Protein AF-A0A355W6S9-F1 (afdb_monomer_lite)

Structure (mmCIF, N/CA/C/O backbone):
data_AF-A0A355W6S9-F1
#
_entry.id   AF-A0A355W6S9-F1
#
loop_
_atom_site.group_PDB
_atom_site.id
_atom_site.type_symbol
_atom_site.label_atom_id
_atom_site.label_alt_id
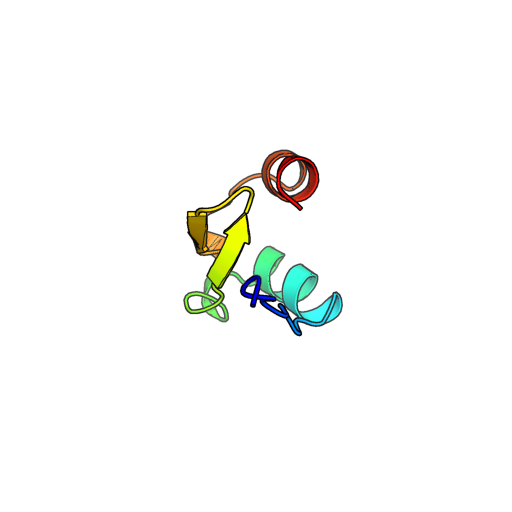_atom_site.label_comp_id
_atom_site.label_asym_id
_atom_site.label_entity_id
_atom_site.label_seq_id
_atom_site.pdbx_PDB_ins_code
_atom_site.Cartn_x
_atom_site.Cartn_y
_atom_site.Cartn_z
_atom_site.occupancy
_atom_site.B_iso_or_equiv
_atom_site.auth_seq_id
_atom_site.auth_comp_id
_atom_site.auth_asym_id
_atom_site.auth_atom_id
_atom_site.pdbx_PDB_model_num
ATOM 1 N N . ILE A 1 1 ? 15.727 -10.037 -19.054 1.00 48.28 1 ILE A N 1
ATOM 2 C CA . ILE A 1 1 ? 14.322 -10.254 -18.634 1.00 48.28 1 ILE A CA 1
ATOM 3 C C . ILE A 1 1 ? 14.017 -9.154 -17.629 1.00 48.28 1 ILE A C 1
ATOM 5 O O . ILE A 1 1 ? 14.628 -9.149 -16.569 1.00 48.28 1 ILE A O 1
ATOM 9 N N . ASN A 1 2 ? 13.221 -8.154 -18.020 1.00 58.19 2 ASN A N 1
ATOM 10 C CA . ASN A 1 2 ? 12.838 -7.048 -17.139 1.00 58.19 2 ASN A CA 1
ATOM 11 C C . ASN A 1 2 ? 11.852 -7.587 -16.096 1.00 58.19 2 ASN A C 1
ATOM 13 O O . ASN A 1 2 ? 10.858 -8.211 -16.456 1.00 58.19 2 ASN A O 1
ATOM 17 N N . HIS A 1 3 ? 12.182 -7.417 -14.820 1.00 61.53 3 HIS A N 1
ATOM 18 C CA . HIS A 1 3 ? 11.408 -7.890 -13.677 1.00 61.53 3 HIS A CA 1
ATOM 19 C C . HIS A 1 3 ? 10.040 -7.192 -13.656 1.00 61.53 3 HIS A C 1
ATOM 21 O O . HIS A 1 3 ? 9.946 -6.017 -13.311 1.00 61.53 3 HIS A O 1
ATOM 27 N N . VAL A 1 4 ? 8.989 -7.900 -14.072 1.00 63.97 4 VAL A N 1
ATOM 28 C CA . VAL A 1 4 ? 7.603 -7.441 -13.930 1.00 63.97 4 VAL A CA 1
ATOM 29 C C . VAL A 1 4 ? 7.122 -7.829 -12.540 1.00 63.97 4 VAL A C 1
ATOM 31 O O . VAL A 1 4 ? 7.250 -8.983 -12.137 1.00 63.97 4 VAL A O 1
ATOM 34 N N . GLN A 1 5 ? 6.581 -6.856 -11.817 1.00 53.38 5 GLN A N 1
ATOM 35 C CA . GLN A 1 5 ? 5.986 -7.062 -10.504 1.00 53.38 5 GLN A CA 1
ATOM 36 C C . GLN A 1 5 ? 4.510 -6.735 -10.586 1.00 53.38 5 GLN A C 1
ATOM 38 O O . GLN A 1 5 ? 4.133 -5.628 -10.962 1.00 53.38 5 GLN A O 1
ATOM 43 N N . PHE A 1 6 ? 3.695 -7.728 -10.263 1.00 61.50 6 PHE A N 1
ATOM 44 C CA . PHE A 1 6 ? 2.251 -7.606 -10.240 1.00 61.50 6 PHE A CA 1
ATOM 45 C C . PHE A 1 6 ? 1.826 -7.302 -8.808 1.00 61.50 6 PHE A C 1
ATOM 47 O O . PHE A 1 6 ? 2.048 -8.117 -7.915 1.00 61.50 6 PHE A O 1
ATOM 54 N N . ASN A 1 7 ? 1.209 -6.144 -8.595 1.00 61.56 7 ASN A N 1
ATOM 55 C CA . ASN A 1 7 ? 0.448 -5.888 -7.380 1.00 61.56 7 ASN A CA 1
ATOM 56 C C . ASN A 1 7 ? -0.990 -6.354 -7.658 1.00 61.56 7 ASN A C 1
ATOM 58 O O . ASN A 1 7 ? -1.743 -5.655 -8.328 1.00 61.56 7 ASN A O 1
ATOM 62 N N . MET A 1 8 ? -1.350 -7.564 -7.221 1.00 65.06 8 MET A N 1
ATOM 63 C CA . MET A 1 8 ? -2.749 -8.010 -7.188 1.00 65.06 8 MET A CA 1
ATOM 64 C C . MET A 1 8 ? -3.335 -7.583 -5.849 1.00 65.06 8 MET A C 1
ATOM 66 O O . MET A 1 8 ? -3.235 -8.307 -4.862 1.00 65.06 8 MET A O 1
ATOM 70 N N . VAL A 1 9 ? -3.891 -6.378 -5.810 1.00 74.56 9 VAL A N 1
ATOM 71 C CA . VAL A 1 9 ? -4.650 -5.893 -4.663 1.00 74.56 9 VAL A CA 1
ATOM 72 C C . VAL A 1 9 ? -5.967 -5.331 -5.178 1.00 74.56 9 VAL A C 1
ATOM 74 O O . VAL A 1 9 ? -5.984 -4.578 -6.152 1.00 74.56 9 VAL A O 1
ATOM 77 N N . ASP A 1 10 ? -7.071 -5.740 -4.564 1.00 80.25 10 ASP A N 1
ATOM 78 C CA . ASP A 1 10 ? -8.387 -5.234 -4.935 1.00 80.25 10 ASP A CA 1
ATOM 79 C C . ASP A 1 10 ? -8.567 -3.791 -4.456 1.00 80.25 10 ASP A C 1
ATOM 81 O O . ASP A 1 10 ? -8.097 -3.408 -3.381 1.00 80.25 10 ASP A O 1
ATOM 85 N N . ASN A 1 11 ? -9.303 -2.992 -5.232 1.00 80.38 11 ASN A N 1
ATOM 86 C CA . ASN A 1 11 ? -9.655 -1.624 -4.840 1.00 80.38 11 ASN A CA 1
ATOM 87 C C . ASN A 1 11 ? -10.418 -1.590 -3.509 1.00 80.38 11 ASN A C 1
ATOM 89 O O . ASN A 1 11 ? -10.195 -0.692 -2.700 1.00 80.38 11 ASN A O 1
ATOM 93 N N . ASP A 1 12 ? -11.271 -2.585 -3.253 1.00 83.75 12 ASP A N 1
ATOM 94 C CA . ASP A 1 12 ? -11.983 -2.711 -1.979 1.00 83.75 12 ASP A CA 1
ATOM 95 C C . ASP A 1 12 ? -11.018 -2.906 -0.805 1.00 83.75 12 ASP A C 1
ATOM 97 O O . ASP A 1 12 ? -11.219 -2.321 0.257 1.00 83.75 12 ASP A O 1
ATOM 101 N N . THR A 1 13 ? -9.928 -3.650 -1.009 1.00 83.62 13 THR A N 1
ATOM 102 C CA . THR A 1 13 ? -8.867 -3.840 -0.010 1.00 83.62 13 THR A CA 1
ATOM 103 C C . THR A 1 13 ? -8.123 -2.537 0.262 1.00 83.62 13 THR A C 1
ATOM 105 O O . THR A 1 13 ? -7.853 -2.221 1.418 1.00 83.62 13 THR A O 1
ATOM 108 N N . LEU A 1 14 ? -7.833 -1.740 -0.771 1.00 81.75 14 LEU A N 1
ATOM 109 C CA . LEU A 1 14 ? -7.216 -0.420 -0.597 1.00 81.75 14 LEU A CA 1
ATOM 110 C C . LEU A 1 14 ? -8.141 0.531 0.175 1.00 81.75 14 LEU A C 1
ATOM 112 O O . LEU A 1 14 ? -7.706 1.194 1.114 1.00 81.75 14 LEU A O 1
ATOM 116 N N . LEU A 1 15 ? -9.429 0.558 -0.171 1.00 83.31 15 LEU A N 1
ATOM 117 C CA . LEU A 1 15 ? -10.436 1.373 0.513 1.00 83.31 15 LEU A CA 1
ATOM 118 C C . LEU A 1 15 ? -10.667 0.921 1.961 1.00 83.31 15 LEU A C 1
ATOM 120 O O . LEU A 1 15 ? -10.847 1.755 2.848 1.00 83.31 15 LEU A O 1
ATOM 124 N N . ALA A 1 16 ? -10.656 -0.387 2.222 1.00 85.06 16 ALA A N 1
ATOM 125 C CA . ALA A 1 16 ? -10.747 -0.935 3.569 1.00 85.06 16 ALA A CA 1
ATOM 126 C C . ALA A 1 16 ? -9.495 -0.604 4.393 1.00 85.06 16 ALA A C 1
ATOM 128 O O . ALA A 1 16 ? -9.624 -0.189 5.540 1.00 85.06 16 ALA A O 1
ATOM 129 N N . ALA A 1 17 ? -8.303 -0.678 3.797 1.00 84.44 17 ALA A N 1
ATOM 130 C CA . ALA A 1 17 ? -7.048 -0.310 4.450 1.00 84.44 17 ALA A CA 1
ATOM 131 C C . ALA A 1 17 ? -6.940 1.18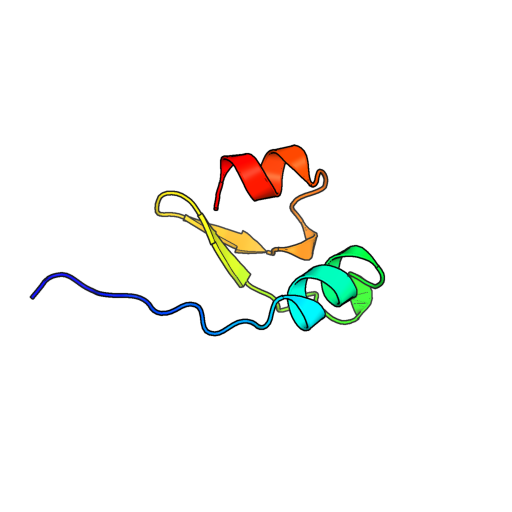9 4.770 1.00 84.44 17 ALA A C 1
ATOM 133 O O . ALA A 1 17 ? -6.289 1.554 5.746 1.00 84.44 17 ALA A O 1
ATOM 134 N N . GLN A 1 18 ? -7.600 2.058 3.996 1.00 80.00 18 GLN A N 1
ATOM 135 C CA . GLN A 1 18 ? -7.736 3.477 4.344 1.00 80.00 18 GLN A CA 1
ATOM 136 C C . GLN A 1 18 ? -8.668 3.699 5.547 1.00 80.00 18 GLN A C 1
ATOM 138 O O . GLN A 1 18 ? -8.423 4.593 6.354 1.00 80.00 18 GLN A O 1
ATOM 143 N N . LYS A 1 19 ? -9.739 2.902 5.671 1.00 84.38 19 LYS A N 1
ATOM 144 C CA . LYS A 1 19 ? -10.731 3.022 6.756 1.00 84.38 19 LYS A CA 1
ATOM 145 C C . LYS A 1 19 ? -10.269 2.379 8.062 1.00 84.38 19 LYS A C 1
ATOM 147 O O . LYS A 1 19 ? -10.516 2.939 9.124 1.00 84.38 19 LYS A O 1
ATOM 152 N N . GLU A 1 20 ? -9.618 1.222 7.977 1.00 85.88 20 GLU A N 1
ATOM 153 C CA . GLU A 1 20 ? -9.180 0.404 9.113 1.00 85.88 20 GLU A CA 1
ATOM 154 C C . GLU A 1 20 ? -7.697 0.016 8.972 1.00 85.88 20 GLU A C 1
ATOM 156 O O . GLU A 1 20 ? -7.371 -1.161 8.808 1.00 85.88 20 GLU A O 1
ATOM 161 N N . PRO A 1 21 ? -6.761 0.978 9.026 1.00 80.44 21 PRO A N 1
ATOM 162 C CA . PRO A 1 21 ? -5.339 0.721 8.783 1.00 80.44 21 PRO A CA 1
ATOM 163 C C . PRO A 1 21 ? -4.717 -0.306 9.744 1.00 80.44 21 PRO A C 1
ATOM 165 O O . PRO A 1 21 ? -3.738 -0.962 9.389 1.00 80.44 21 PRO A O 1
ATOM 168 N N . GLU A 1 22 ? -5.295 -0.498 10.931 1.00 83.44 22 GLU A N 1
ATOM 169 C CA . GLU A 1 22 ? -4.882 -1.530 11.889 1.00 83.44 22 GLU A CA 1
ATOM 170 C C . GLU A 1 22 ? -5.004 -2.969 11.369 1.00 83.44 22 GLU A C 1
ATOM 172 O O . GLU A 1 22 ? -4.163 -3.814 11.675 1.00 83.44 22 GLU A O 1
ATOM 177 N N . ASN A 1 23 ? -5.999 -3.243 10.523 1.00 84.88 23 ASN A N 1
ATOM 178 C CA . ASN A 1 23 ? -6.226 -4.573 9.956 1.00 84.88 23 ASN A CA 1
ATOM 179 C C . ASN A 1 23 ? -5.324 -4.858 8.745 1.00 84.88 23 ASN A C 1
ATOM 181 O O . ASN A 1 23 ? -5.242 -5.994 8.288 1.00 84.88 23 ASN A O 1
ATOM 185 N N . TYR A 1 24 ? -4.633 -3.835 8.230 1.00 84.75 24 TYR A N 1
ATOM 186 C CA . TYR A 1 24 ? -3.849 -3.900 6.995 1.00 84.75 24 TYR A CA 1
ATOM 187 C C . TYR A 1 24 ? -2.407 -3.415 7.199 1.00 84.75 24 TYR A C 1
ATOM 189 O O . TYR A 1 24 ? -1.762 -2.926 6.271 1.00 84.75 24 TYR A O 1
ATOM 197 N N . HIS A 1 25 ? -1.858 -3.559 8.411 1.00 77.12 25 HIS A N 1
ATOM 198 C CA . HIS A 1 25 ? -0.473 -3.176 8.715 1.00 77.12 25 HIS A CA 1
ATOM 199 C C . HIS A 1 25 ? 0.568 -3.874 7.826 1.00 77.12 25 HIS A C 1
ATOM 201 O O . HIS A 1 25 ? 1.618 -3.301 7.548 1.00 77.12 25 HIS A O 1
ATOM 207 N N . GLU A 1 26 ? 0.284 -5.081 7.341 1.00 80.75 26 GLU A N 1
ATOM 208 C CA . GLU A 1 26 ? 1.163 -5.838 6.442 1.00 80.75 26 GLU A CA 1
ATOM 209 C C . GLU A 1 26 ? 1.029 -5.457 4.959 1.00 80.75 26 GLU A C 1
ATOM 211 O O . GLU A 1 26 ? 1.826 -5.914 4.137 1.00 80.75 26 GLU A O 1
ATOM 216 N N . LEU A 1 27 ? 0.063 -4.599 4.611 1.00 82.94 27 LEU A N 1
ATOM 217 C CA . LEU A 1 27 ? -0.187 -4.200 3.234 1.00 82.94 27 LEU A CA 1
ATOM 218 C C . LEU A 1 27 ? 0.964 -3.333 2.719 1.00 82.94 27 LEU A C 1
ATOM 220 O O . LEU A 1 27 ? 1.086 -2.155 3.061 1.00 82.94 27 LEU A O 1
ATOM 224 N N . GLN A 1 28 ? 1.813 -3.928 1.888 1.00 79.69 28 GLN A N 1
ATOM 225 C CA . GLN A 1 28 ? 2.924 -3.252 1.231 1.00 79.69 28 GLN A CA 1
ATOM 226 C C . GLN A 1 28 ? 2.595 -2.990 -0.229 1.00 79.69 28 GLN A C 1
ATOM 228 O O . GLN A 1 28 ? 2.122 -3.866 -0.951 1.00 79.69 28 GLN A O 1
ATOM 233 N N . VAL A 1 29 ? 2.898 -1.778 -0.667 1.00 78.06 29 VAL A N 1
ATOM 234 C CA . VAL A 1 29 ? 2.714 -1.330 -2.042 1.00 78.06 29 VAL A CA 1
ATOM 235 C C . VAL A 1 29 ? 4.051 -0.884 -2.610 1.00 78.06 29 VAL A C 1
ATOM 237 O O . VAL A 1 29 ? 4.924 -0.390 -1.892 1.00 78.06 29 VAL A O 1
ATOM 240 N N . ARG A 1 30 ? 4.232 -1.092 -3.915 1.00 76.50 30 ARG A N 1
ATOM 241 C CA . ARG A 1 30 ? 5.391 -0.575 -4.645 1.00 76.50 30 ARG A CA 1
ATOM 242 C C . ARG A 1 30 ? 5.039 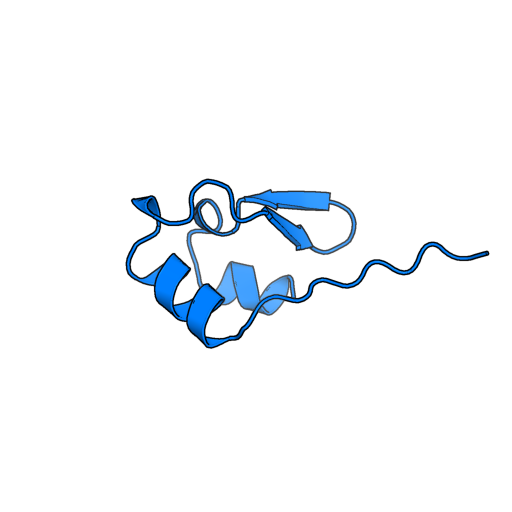0.731 -5.320 1.00 76.50 30 ARG A C 1
ATOM 244 O O . ARG A 1 30 ? 4.159 0.757 -6.170 1.00 76.50 30 ARG A O 1
ATOM 251 N N . VAL A 1 31 ? 5.813 1.750 -4.989 1.00 73.94 31 VAL A N 1
ATOM 252 C CA . VAL A 1 31 ? 5.669 3.117 -5.466 1.00 73.94 31 VAL A CA 1
ATOM 253 C C . VAL A 1 31 ? 6.998 3.548 -6.065 1.00 73.94 31 VAL A C 1
ATOM 255 O O . VAL A 1 31 ? 8.017 3.471 -5.387 1.00 73.94 31 VAL A O 1
ATOM 258 N N . ALA A 1 32 ? 7.011 3.981 -7.328 1.00 69.12 32 ALA A N 1
ATOM 259 C CA . ALA A 1 32 ? 8.165 4.622 -7.979 1.00 69.12 32 ALA A CA 1
ATOM 260 C C . ALA A 1 32 ? 9.551 3.959 -7.732 1.00 69.1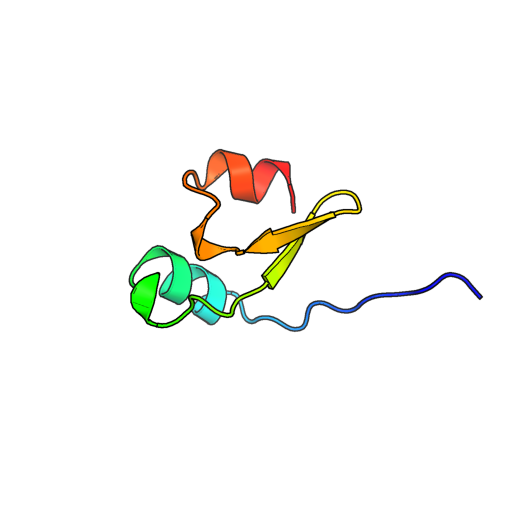2 32 ALA A C 1
ATOM 262 O O . ALA A 1 32 ? 10.584 4.626 -7.732 1.00 69.12 32 ALA A O 1
ATOM 263 N N . GLY A 1 33 ? 9.592 2.635 -7.524 1.00 72.75 33 GLY A N 1
ATOM 264 C CA . GLY A 1 33 ? 10.819 1.867 -7.274 1.00 72.75 33 GLY A CA 1
ATOM 265 C C . GLY A 1 33 ? 11.125 1.507 -5.811 1.00 72.75 33 GLY A C 1
ATOM 266 O O . GLY A 1 33 ? 12.015 0.683 -5.597 1.00 72.75 33 GLY A O 1
ATOM 267 N N . TYR A 1 34 ? 10.380 2.018 -4.825 1.00 73.69 34 TYR A N 1
ATOM 268 C CA . TYR A 1 34 ? 10.501 1.650 -3.407 1.00 73.69 34 TYR A CA 1
ATOM 269 C C . TYR A 1 34 ? 9.245 0.933 -2.880 1.00 73.69 34 TYR A C 1
ATOM 271 O O . TYR A 1 34 ? 8.142 1.110 -3.393 1.00 73.69 34 TYR A O 1
ATOM 279 N N . SER A 1 35 ? 9.428 0.066 -1.880 1.00 75.69 35 SER A N 1
ATOM 280 C CA . SER A 1 35 ? 8.325 -0.596 -1.171 1.00 75.69 35 SER A CA 1
ATOM 281 C C . SER A 1 35 ? 7.982 0.209 0.078 1.00 75.69 35 SER A C 1
ATOM 283 O O . SER A 1 35 ? 8.877 0.517 0.865 1.00 75.69 35 SER A O 1
ATOM 285 N N . ALA A 1 36 ? 6.707 0.531 0.268 1.00 80.31 36 ALA A N 1
ATOM 286 C CA . ALA A 1 36 ? 6.208 1.231 1.446 1.00 80.31 36 ALA A CA 1
ATOM 287 C C . ALA A 1 36 ? 4.959 0.535 1.995 1.00 80.31 36 ALA A C 1
ATOM 289 O O . ALA A 1 36 ? 4.223 -0.121 1.257 1.00 80.31 36 ALA A O 1
ATOM 290 N N . HIS A 1 37 ? 4.708 0.685 3.296 1.00 81.31 37 HIS A N 1
ATOM 291 C CA . HIS A 1 37 ? 3.447 0.245 3.886 1.00 81.31 37 HIS A CA 1
ATOM 292 C C . HIS A 1 37 ? 2.334 1.188 3.441 1.00 81.31 37 HIS A C 1
ATOM 294 O O . HIS A 1 37 ? 2.416 2.396 3.668 1.00 81.31 37 HIS A O 1
ATOM 300 N N . PHE A 1 38 ? 1.283 0.639 2.846 1.00 78.69 38 PHE A N 1
ATOM 301 C CA . PHE A 1 38 ? 0.140 1.407 2.365 1.00 78.69 38 PHE A CA 1
ATOM 302 C C . PHE A 1 38 ? -0.500 2.222 3.492 1.00 78.69 38 PHE A C 1
ATOM 304 O O . PHE A 1 38 ? -0.778 3.402 3.332 1.00 78.69 38 PHE A O 1
ATOM 311 N N . THR A 1 39 ? -0.614 1.625 4.678 1.00 76.69 39 THR A N 1
ATOM 312 C CA . THR A 1 39 ? -1.175 2.258 5.882 1.00 76.69 39 THR A CA 1
ATOM 313 C C . THR A 1 39 ? -0.288 3.352 6.487 1.00 76.69 39 THR A C 1
ATOM 315 O O . THR A 1 39 ? -0.738 4.094 7.357 1.00 76.69 39 THR A O 1
ATOM 318 N N . SER A 1 40 ? 0.967 3.483 6.035 1.00 73.00 40 SER A N 1
ATOM 319 C CA . SER A 1 40 ? 1.869 4.575 6.431 1.00 73.00 40 SER A CA 1
ATOM 320 C C . SER A 1 40 ? 1.742 5.820 5.546 1.00 73.00 40 SER A C 1
ATOM 322 O O . SER A 1 40 ? 2.157 6.904 5.959 1.00 73.00 40 SER A O 1
ATOM 324 N N . LEU A 1 41 ? 1.138 5.683 4.359 1.00 71.56 41 LEU A N 1
ATOM 325 C CA . LEU A 1 41 ? 0.842 6.794 3.461 1.00 71.56 41 LEU A CA 1
ATOM 326 C C . LEU A 1 41 ? -0.409 7.507 3.988 1.00 71.56 41 LEU A C 1
ATOM 328 O O . LEU A 1 41 ? -1.518 6.986 3.927 1.00 71.56 41 LEU A O 1
ATOM 332 N N . ARG A 1 42 ? -0.219 8.684 4.592 1.00 60.41 42 ARG A N 1
ATOM 333 C CA . ARG A 1 42 ? -1.269 9.377 5.360 1.00 60.41 42 ARG A CA 1
ATOM 334 C C . ARG A 1 42 ? -2.292 10.133 4.515 1.00 60.41 42 ARG A C 1
ATOM 336 O O . ARG A 1 42 ? -3.340 10.476 5.050 1.00 60.41 42 ARG A O 1
ATOM 343 N N . ASN A 1 43 ? -2.000 10.405 3.244 1.00 63.44 43 ASN A N 1
ATOM 344 C CA . ASN A 1 43 ? -2.868 11.199 2.381 1.00 63.44 43 ASN A CA 1
ATOM 345 C C . ASN A 1 43 ? -3.184 10.445 1.086 1.00 63.44 43 ASN A C 1
ATOM 347 O O . ASN A 1 43 ? -2.284 9.933 0.423 1.00 63.44 43 ASN A O 1
ATOM 351 N N . GLU A 1 44 ? -4.461 10.442 0.706 1.00 62.56 44 GLU A N 1
ATOM 352 C CA . GLU A 1 44 ? -4.951 9.915 -0.574 1.00 62.56 44 GLU A CA 1
ATOM 353 C C . GLU A 1 44 ? -4.247 10.579 -1.770 1.00 62.56 44 GLU A C 1
ATOM 355 O O . GLU A 1 44 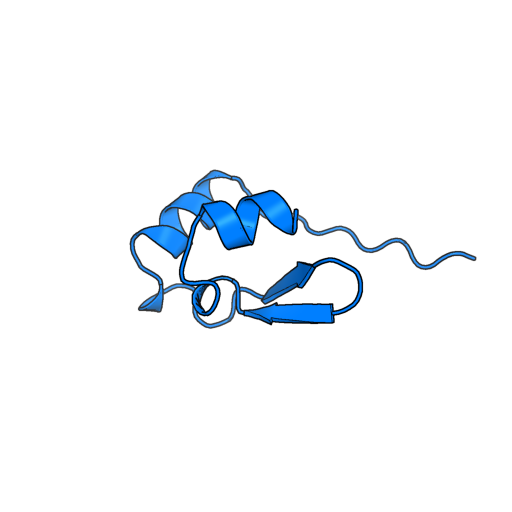? -3.928 9.911 -2.749 1.00 62.56 44 GLU A O 1
ATOM 360 N N . ASP A 1 45 ? -3.903 11.866 -1.658 1.00 59.78 45 ASP A N 1
ATOM 361 C CA . ASP A 1 45 ? -3.106 12.581 -2.663 1.00 59.78 45 ASP A CA 1
ATOM 362 C C . ASP A 1 45 ? -1.669 12.047 -2.770 1.00 59.78 45 ASP A C 1
ATOM 364 O O . ASP A 1 45 ? -1.102 11.994 -3.860 1.00 59.78 45 ASP A O 1
ATOM 368 N N . GLU A 1 46 ? -1.072 11.618 -1.653 1.00 61.03 46 GLU A N 1
ATOM 369 C CA . GLU A 1 46 ? 0.254 10.990 -1.651 1.00 61.03 46 GLU A CA 1
ATOM 370 C C . GLU A 1 46 ? 0.191 9.578 -2.224 1.00 61.03 46 GLU A C 1
ATOM 372 O O . GLU A 1 46 ? 1.128 9.154 -2.873 1.00 61.03 46 GLU A O 1
ATOM 377 N N . ILE A 1 47 ? -0.918 8.870 -2.028 1.00 64.31 47 ILE A N 1
ATOM 378 C CA . ILE A 1 47 ? -1.200 7.569 -2.638 1.00 64.31 47 ILE A CA 1
ATOM 379 C C . ILE A 1 47 ? -1.349 7.755 -4.157 1.00 64.31 47 ILE A C 1
ATOM 381 O O . ILE A 1 47 ? -0.556 7.216 -4.918 1.00 64.31 47 ILE A O 1
ATOM 385 N N . ASN A 1 48 ? -2.285 8.581 -4.621 1.00 61.22 48 ASN A N 1
ATOM 386 C CA . ASN A 1 48 ? -2.597 8.739 -6.048 1.00 61.22 48 ASN A CA 1
ATOM 387 C C . ASN A 1 48 ? -1.486 9.409 -6.872 1.00 61.22 48 ASN A C 1
ATOM 389 O O . ASN A 1 48 ? -1.422 9.218 -8.079 1.00 61.22 48 ASN A O 1
ATOM 393 N N . SER A 1 49 ? -0.605 10.190 -6.244 1.00 59.19 49 SER A N 1
ATOM 394 C CA . SER A 1 49 ? 0.606 10.724 -6.891 1.00 59.19 49 SER A CA 1
ATOM 395 C C . SER A 1 49 ? 1.682 9.647 -7.122 1.00 59.19 49 SER A C 1
ATOM 397 O O . SER A 1 49 ? 2.632 9.845 -7.879 1.00 59.19 49 SER A O 1
ATOM 399 N N . GLN A 1 50 ? 1.549 8.509 -6.441 1.00 55.00 50 GLN A N 1
ATOM 400 C CA . GLN A 1 50 ? 2.560 7.465 -6.306 1.00 55.00 50 GLN A CA 1
ATOM 401 C C . GLN A 1 50 ? 2.146 6.113 -6.928 1.00 55.00 50 GLN A C 1
ATOM 403 O O . GLN A 1 50 ? 3.012 5.250 -7.120 1.00 55.00 50 GLN A O 1
ATOM 408 N N . PHE A 1 51 ? 0.857 5.937 -7.247 1.00 55.78 51 PHE A N 1
ATOM 409 C CA . PHE A 1 51 ? 0.307 4.861 -8.088 1.00 55.78 51 PHE A CA 1
ATOM 410 C C . PHE A 1 51 ? 0.208 5.307 -9.550 1.00 55.78 51 PHE A C 1
ATOM 412 O O . PHE A 1 51 ? 0.478 4.455 -10.427 1.00 55.78 51 PHE A O 1
#

Secondary structure (DSSP, 8-state):
----------HHHHHHHHH-GGGGTT-EEEETTEEEEGGG---HHHHHTT-

pLDDT: me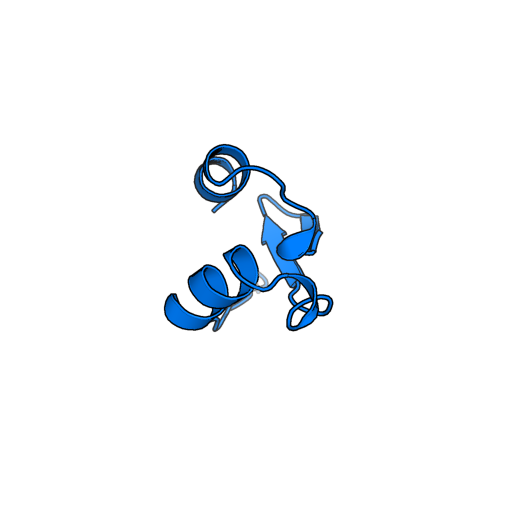an 72.53, std 10.37, range [48.28, 85.88]

Sequence (51 aa):
INHVQFNMVDNDTLLAAQKEPENYHELQVRVAGYSAHFTSLRNEDEINSQF

Radius of gyration: 11.31 Å; chains: 1; bounding box: 26×23×30 Å

Foldseek 3Di:
DPDDDDDPDDPVNLVVCLVCVVVQQVQWDDFPHDIDRSNVQNDPVSVVVGD

=== Feature glossary ===
A reading guide for the features in this record.

Start from the sequence.

  · This is the polypeptide sequence — one letter per residue, N-terminus first. Length ranges from a few dozen residues for small domains to over a thousand for large multi-domain proteins.

Fold it, and you get atomic coordinates and the backbone conformation that goes with them.

  · Structure coordinates are given as an mmCIF _atom_site loop: one row per atom with element, residue name, chain id, sequence number, and x/y/z position in Å. Only the four main-chain atoms per residue are included here; side chains are omitted to keep the record compact.

  · Backbone dihedral angles. Every residue except chain termini has a φ (preceding-C → N → Cα → C) and a ψ (N → Cα → C → next-N). They are reported in degrees following the IUPAC sign convention. Secondary structure is essentially a statement about which (φ, ψ) basin each residue occupies.

  · The SS8 string is DSSP's per-residue secondary-structure call. α-helix (H) means an i→i+4 H-bond ladder; β-strand (E) means the residue participates in a β-sheet; 3₁₀ (G) and π (I) are tighter and wider helices; T/S are turns/bends; '-' is loop.

  · SS3 is a coarse helix/strand/coil call (letters a/b/c) made by the P-SEA algorithm from inter-Cα distances and dihedrals. It is less detailed than DSSP but needs only Cα positions.

Summarize the fold with a handful of shape descriptors and a per-residue structural alphabet.

  · Radius of gyration (Rg) is the root-mean-square distance of Cα atoms from their centroid — a single number for overall size and compactness. A globular domain of N residues has Rg ≈ 2.2·N^0.38 Å; an extended or disordered chain has a much larger Rg. The Cα contact count is the number of residue pairs whose Cα atoms are within 8 Å and are more than four positions apart in sequence — a standard proxy for tertiary packing density. The bounding box is the smallest axis-aligned box enclosing all Cα atoms.

  · The Foldseek 3Di string encodes local tertiary geometry as a 20-letter alphabet — one character per residue — derived from the relative positions of nearby Cα atoms. Unlike the amino-acid sequence, 3Di is a direct function of the 3D structure, so two proteins with the same fold have similar 3Di strings even at low sequence identity.

  · Solvent-accessible surface area (SASA) is the area in Å² traced out by the centre of a 1.4 Å probe sphere (a water molecule) rolled over the protein's van der Waals surface (Shrake–Rupley / Lee–Richards construction). Buried residues have near-zero SASA; fully exposed residues can exceed 200 Å². The total SASA scales roughly with the number of surface residues.

Ask how reliable the model is.

  · pLDDT (predicted Local Distance Difference Test) is AlphaFold's per-residue confidence score, ranging from 0 to 100. Values above 90 indicate high confidence (typically well-packed cores); 70–90 is confident; 50–70 low confidence; below 50 usually means the region is disordered or the prediction is unreliable there. AlphaFold stores pLDDT in the mmCIF B-factor column.

  · B-factor (Debye–Waller factor) reflects atomic displacement in the crystal lattice. It is an experimental observable (units Å²), not a prediction; low values mean the atom is pinned down, high values mean it moves or is heterogeneous across the crystal.

  · Predicted Aligned Error (PAE) is an AlphaFold confidence matrix: entry (i, j) is the expected error in the position of residue j, in ångströms, when the prediction is superimposed on the true structure at residue i. Low PAE within a block of residues means that block is internally rigid and well-predicted; high PAE between two blocks means their relative placement is uncertain even if each block individually is confident.

Place it in context: what it resembles, what it is annotated as, and how it looks.

  · Nearest PDB neighbors are the top structural matches found by Foldseek when searching this structure against the entire Protein Data Bank. Each hit reports a TM-score (0 to 1; >0.5 almost always implies the same fold) and an E-value. These are *structural* homologs — they may share no detectable sequence similarity.

  · Functional annotations link the protein to curated databases. InterPro entries identify conserved domains and families by matching the sequence against member-database signatures (Pfam, PROSITE, CDD, …). Gene Ontology (GO) terms describe molecular function, biological process, and cellular component in a controlled vocabulary. CATH places the structure in a hierarchical fold classification (Class/Architecture/Topology/Homologous-superfamily). The organism is the source species.

  · Three diagnostic plots accompany the record. The Cα contact map visualizes the tertiary structure as a 2D adjacency matrix (8 Å cutoff, sequence-local contacts suppressed). The Ramachandran plot shows the distribution of backbone (φ, ψ) torsions, with points in the α and β basins reflecting secondary structure content. The PAE plot shows AlphaFold's inter-residue confidence as a color matrix.

  · Six rendered views show the 3D structure from the faces of a cube — i.e. along ±x, ±y, ±z. Rendering representation is drawn randomly per protein from cartoon (secondary-structure ribbons), sticks (backbone bonds), or molecular surface; coloring is either N→C rainbow (blue at the N-terminus through red at the C-terminus) or one color per chain.